Protein AF-A0A529PDS0-F1 (afdb_monomer_lite)

Sequence (118 aa):
LYAPHGSVRPAANFLVADSDYVEVLTEIDIQTPIPDVVKQRRVNRGFFFVGCRFNDQMLRTYARQMMKRSTGPHFAVIDSATLTRNERRFLAEGAITVIDMPIGNAAARLVGVDASQD

Foldseek 3Di:
DDDLQDDCPDPNDHDDDPVSLVVSLVCLQVVVVPDVVLLVVQQEEEEEAAPQQCPDPSSLSSNVSSRPNGPDDAEYEDQPVPDDPVRVVSCVVSNYHYPHDDRVCVVCVVVVHHPPDD

Structure (mmCIF, N/CA/C/O backbone):
data_AF-A0A529PDS0-F1
#
_entry.id   AF-A0A529PDS0-F1
#
loop_
_atom_site.group_PDB
_atom_site.id
_atom_site.type_symbol
_atom_site.label_atom_id
_atom_site.label_alt_id
_atom_site.label_comp_id
_atom_site.label_asym_id
_atom_site.label_entity_id
_atom_site.label_seq_id
_atom_site.pdbx_PDB_ins_code
_atom_site.Cartn_x
_atom_site.Cartn_y
_atom_site.Cartn_z
_atom_site.occupancy
_atom_site.B_iso_or_equiv
_atom_site.auth_seq_id
_atom_site.auth_comp_id
_atom_site.auth_asym_id
_atom_site.auth_atom_id
_atom_site.pdbx_PDB_model_num
ATOM 1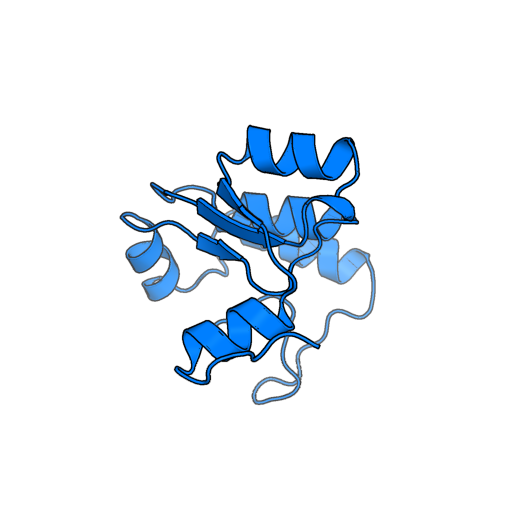 N N . LEU A 1 1 ? -2.267 -7.299 -13.412 1.00 82.31 1 LEU A N 1
ATOM 2 C CA . LEU A 1 1 ? -2.098 -6.969 -11.979 1.00 82.31 1 LEU A CA 1
ATOM 3 C C . LEU A 1 1 ? -0.691 -6.417 -11.795 1.00 82.31 1 LEU A C 1
ATOM 5 O O . LEU A 1 1 ? 0.218 -6.985 -12.382 1.00 82.31 1 LEU A O 1
ATOM 9 N N . TYR A 1 2 ? -0.517 -5.316 -11.063 1.00 88.50 2 TYR A N 1
ATOM 10 C CA . TYR A 1 2 ? 0.814 -4.827 -10.683 1.00 88.50 2 TYR A CA 1
ATOM 11 C C . TYR A 1 2 ? 1.166 -5.410 -9.310 1.00 88.50 2 TYR A C 1
ATOM 13 O O . TYR A 1 2 ? 0.407 -5.202 -8.367 1.00 88.50 2 TYR A O 1
ATOM 21 N N . ALA A 1 3 ? 2.257 -6.174 -9.225 1.00 89.12 3 ALA A N 1
ATOM 22 C CA . ALA A 1 3 ? 2.644 -6.947 -8.041 1.00 89.12 3 ALA A CA 1
ATOM 23 C C . ALA A 1 3 ? 4.118 -6.670 -7.664 1.00 89.12 3 ALA A C 1
ATOM 25 O O . ALA A 1 3 ? 4.994 -7.479 -7.965 1.00 89.12 3 ALA A O 1
ATOM 26 N N . PRO A 1 4 ? 4.414 -5.510 -7.048 1.00 87.38 4 PRO A N 1
ATOM 27 C CA . PRO A 1 4 ? 5.788 -5.093 -6.750 1.00 87.38 4 PRO A CA 1
ATOM 28 C C . PRO A 1 4 ? 6.483 -5.925 -5.666 1.00 87.38 4 PRO A C 1
ATOM 30 O O . PRO A 1 4 ? 7.702 -5.945 -5.621 1.00 87.38 4 PRO A O 1
ATOM 33 N N . HIS A 1 5 ? 5.738 -6.641 -4.818 1.00 87.06 5 HIS A N 1
ATOM 34 C CA . HIS A 1 5 ? 6.311 -7.567 -3.825 1.00 87.06 5 HIS A CA 1
ATOM 35 C C . HIS A 1 5 ? 6.575 -8.969 -4.381 1.00 87.06 5 HIS A C 1
ATOM 37 O O . HIS A 1 5 ? 6.773 -9.920 -3.628 1.00 87.06 5 HIS A O 1
ATOM 43 N N . GLY A 1 6 ? 6.529 -9.113 -5.701 1.00 87.69 6 GLY A N 1
ATOM 44 C CA . GLY A 1 6 ? 6.640 -10.403 -6.342 1.00 87.69 6 GLY A CA 1
ATOM 45 C C . GLY A 1 6 ? 5.304 -11.115 -6.520 1.00 87.69 6 GLY A C 1
ATOM 46 O O . GLY A 1 6 ? 4.233 -10.658 -6.108 1.00 87.69 6 GLY A O 1
ATOM 47 N N . SER A 1 7 ? 5.369 -12.232 -7.229 1.00 89.31 7 SER A N 1
ATOM 48 C CA . SER A 1 7 ? 4.223 -13.033 -7.621 1.00 89.31 7 SER A CA 1
ATOM 49 C C . SER A 1 7 ? 4.654 -14.473 -7.863 1.00 89.31 7 SER A C 1
ATOM 51 O O . SER A 1 7 ? 5.642 -14.731 -8.546 1.00 89.31 7 SER A O 1
ATOM 53 N N . VAL A 1 8 ? 3.860 -15.428 -7.374 1.00 88.88 8 VAL A N 1
ATOM 54 C CA . VAL A 1 8 ? 4.072 -16.856 -7.668 1.00 88.88 8 VAL A CA 1
ATOM 55 C C . VAL A 1 8 ? 3.922 -17.125 -9.172 1.00 88.88 8 VAL A C 1
ATOM 57 O O . VAL A 1 8 ? 4.628 -17.953 -9.738 1.00 88.88 8 VAL A O 1
ATOM 60 N N . ARG A 1 9 ? 2.997 -16.422 -9.840 1.00 84.19 9 ARG A N 1
ATOM 61 C CA . ARG A 1 9 ? 2.754 -16.507 -11.287 1.00 84.19 9 ARG A CA 1
ATOM 62 C C . ARG A 1 9 ? 2.433 -15.113 -11.844 1.00 84.19 9 ARG A C 1
ATOM 64 O O . ARG A 1 9 ? 1.764 -14.344 -11.154 1.00 84.19 9 ARG A O 1
ATOM 71 N N . PRO A 1 10 ? 2.815 -14.805 -13.097 1.00 83.44 10 PRO A N 1
ATOM 72 C CA . PRO A 1 10 ? 3.571 -15.653 -14.024 1.00 83.44 10 PRO A CA 1
ATOM 73 C C . PRO A 1 10 ? 5.095 -15.595 -13.822 1.00 83.44 10 PRO A C 1
ATOM 75 O O . PRO A 1 10 ? 5.786 -16.457 -14.346 1.00 83.44 10 PRO A O 1
ATOM 78 N N . ALA A 1 11 ? 5.611 -14.602 -13.090 1.00 85.31 11 ALA A N 1
ATOM 79 C CA . ALA A 1 11 ? 7.043 -14.298 -13.054 1.00 85.31 11 ALA A CA 1
ATOM 80 C C . ALA A 1 11 ? 7.856 -15.133 -12.051 1.00 85.31 11 ALA A C 1
ATOM 82 O O . ALA A 1 11 ? 9.071 -15.200 -12.198 1.00 85.31 11 ALA A O 1
ATOM 83 N N . ALA A 1 12 ? 7.210 -15.753 -11.053 1.00 87.88 12 ALA A N 1
ATOM 84 C CA . ALA A 1 12 ? 7.881 -16.494 -9.978 1.00 87.88 12 ALA A CA 1
ATOM 85 C C . ALA A 1 12 ? 9.010 -15.679 -9.311 1.00 87.88 12 ALA A C 1
ATOM 87 O O . ALA A 1 12 ? 10.103 -16.183 -9.063 1.00 87.88 12 ALA A O 1
ATOM 88 N N . ASN A 1 13 ? 8.740 -14.398 -9.051 1.00 87.69 13 ASN A N 1
ATOM 89 C CA . ASN A 1 13 ? 9.647 -13.486 -8.364 1.00 87.69 13 ASN A CA 1
ATOM 90 C C . ASN A 1 13 ? 9.238 -13.361 -6.893 1.00 87.69 13 ASN A C 1
ATOM 92 O O . ASN A 1 13 ? 8.060 -13.167 -6.590 1.00 87.69 13 ASN A O 1
ATOM 96 N N . PHE A 1 14 ? 10.208 -13.474 -5.990 1.00 88.94 14 PHE A N 1
ATOM 97 C CA . PHE A 1 14 ? 9.986 -13.535 -4.548 1.00 88.94 14 PHE A CA 1
ATOM 98 C C . PHE A 1 14 ? 10.960 -12.606 -3.831 1.00 88.94 14 PHE A C 1
ATOM 100 O O . PHE A 1 14 ? 12.106 -12.482 -4.252 1.00 88.94 14 PHE A O 1
ATOM 107 N N . LEU A 1 15 ? 10.498 -11.994 -2.743 1.00 89.75 15 LEU A N 1
ATOM 108 C CA . LEU A 1 15 ? 11.348 -11.302 -1.778 1.00 89.75 15 LEU A CA 1
ATOM 109 C C . LEU A 1 15 ? 11.583 -12.279 -0.628 1.00 89.75 15 LEU A C 1
ATOM 111 O O . LEU A 1 15 ? 10.625 -12.669 0.041 1.00 89.75 15 LEU A O 1
ATOM 115 N N . VAL A 1 16 ? 12.819 -12.745 -0.468 1.00 89.62 16 VAL A N 1
ATOM 116 C CA . VAL A 1 16 ? 13.168 -13.828 0.465 1.00 89.62 16 VAL A CA 1
ATOM 117 C C . VAL A 1 16 ? 13.842 -13.269 1.712 1.00 89.62 16 VAL A C 1
ATOM 119 O O . VAL A 1 16 ? 13.618 -13.778 2.810 1.00 89.62 16 VAL A O 1
ATOM 122 N N . ALA A 1 17 ? 14.635 -12.213 1.553 1.00 90.69 17 ALA A N 1
ATOM 123 C CA . ALA A 1 17 ? 15.348 -11.547 2.631 1.00 90.69 17 ALA A CA 1
ATOM 124 C C . ALA A 1 17 ? 14.902 -10.088 2.808 1.00 90.69 17 ALA A C 1
ATOM 126 O O . ALA A 1 17 ? 14.396 -9.445 1.886 1.00 90.69 17 ALA A O 1
ATOM 127 N N . ASP A 1 18 ? 15.167 -9.534 3.994 1.00 88.25 18 ASP A N 1
ATOM 128 C CA . ASP A 1 18 ? 14.922 -8.118 4.293 1.00 88.25 18 ASP A CA 1
ATOM 129 C C . ASP A 1 18 ? 15.676 -7.190 3.327 1.00 88.25 18 ASP A C 1
ATOM 131 O O . ASP A 1 18 ? 15.164 -6.132 2.961 1.00 88.25 18 ASP A O 1
ATOM 135 N N . SER A 1 19 ? 16.867 -7.600 2.870 1.00 90.94 19 SER A N 1
ATOM 136 C CA . SER A 1 19 ? 17.648 -6.878 1.860 1.00 90.94 19 SER A CA 1
ATOM 137 C C . SER A 1 19 ? 16.893 -6.726 0.543 1.00 90.94 19 SER A C 1
ATOM 139 O O . SER A 1 19 ? 16.877 -5.628 -0.006 1.00 90.94 19 SER A O 1
ATOM 141 N N . ASP A 1 20 ? 16.215 -7.783 0.086 1.00 90.50 20 ASP A N 1
ATOM 142 C CA . ASP A 1 20 ? 15.451 -7.774 -1.167 1.00 90.50 20 ASP A CA 1
ATOM 143 C C . ASP A 1 20 ? 14.306 -6.765 -1.065 1.00 90.50 20 ASP A C 1
ATOM 145 O O . ASP A 1 20 ? 14.019 -5.998 -1.983 1.00 90.50 20 ASP A O 1
ATOM 149 N N . TYR A 1 21 ? 13.649 -6.733 0.096 1.00 90.00 21 TYR A N 1
ATOM 150 C CA . TYR A 1 21 ? 12.553 -5.810 0.335 1.00 90.00 21 TYR A CA 1
ATOM 151 C C . TYR A 1 21 ? 13.048 -4.360 0.418 1.00 90.00 21 TYR A C 1
ATOM 153 O O . TYR A 1 21 ? 12.409 -3.460 -0.129 1.00 90.00 21 TYR A O 1
ATOM 161 N N . VAL A 1 22 ? 14.191 -4.109 1.067 1.00 91.25 22 VAL A N 1
ATOM 162 C CA . VAL A 1 22 ? 14.818 -2.777 1.099 1.00 91.25 22 VAL A CA 1
ATOM 163 C C . VAL A 1 22 ? 15.175 -2.310 -0.311 1.00 91.25 22 VAL A C 1
ATOM 165 O O . VAL A 1 22 ? 14.820 -1.187 -0.669 1.00 91.25 22 VAL A O 1
ATOM 168 N N . GLU A 1 23 ? 15.812 -3.159 -1.119 1.00 91.25 23 GLU A N 1
ATOM 169 C CA . GLU A 1 23 ? 16.162 -2.860 -2.511 1.00 91.25 23 GLU A CA 1
ATOM 170 C C . GLU A 1 23 ? 14.919 -2.454 -3.311 1.00 91.25 23 GLU A C 1
ATOM 172 O O . GLU A 1 23 ? 14.851 -1.336 -3.830 1.00 91.25 23 GLU A O 1
ATOM 177 N N . VAL A 1 24 ? 13.865 -3.274 -3.280 1.00 91.31 24 VAL A N 1
ATOM 178 C CA . VAL A 1 24 ? 12.599 -2.968 -3.959 1.00 91.31 24 VAL A CA 1
ATOM 179 C C . VAL A 1 24 ? 11.994 -1.644 -3.490 1.00 91.31 24 VAL A C 1
ATOM 181 O O . VAL A 1 24 ? 11.516 -0.857 -4.310 1.00 91.31 24 VAL A O 1
ATOM 184 N N . LEU A 1 25 ? 12.021 -1.337 -2.190 1.00 92.00 25 LEU A N 1
ATOM 185 C CA . LEU A 1 25 ? 11.527 -0.047 -1.703 1.00 92.00 25 LEU A CA 1
ATOM 186 C C . LEU A 1 25 ? 12.335 1.137 -2.240 1.00 92.00 25 LEU A C 1
ATOM 188 O O . LEU A 1 25 ? 11.739 2.176 -2.537 1.00 92.00 25 LEU A O 1
ATOM 192 N N . THR A 1 26 ? 13.658 0.997 -2.366 1.00 91.62 26 THR A N 1
ATOM 193 C CA . THR A 1 26 ? 14.514 2.050 -2.933 1.00 91.62 26 THR A CA 1
ATOM 194 C C . THR A 1 26 ? 14.263 2.253 -4.426 1.00 91.62 26 THR A C 1
ATOM 196 O O . THR A 1 26 ? 14.201 3.393 -4.886 1.00 91.62 26 THR A O 1
ATOM 199 N N . GLU A 1 27 ? 14.005 1.184 -5.181 1.00 92.69 27 GLU A N 1
ATOM 200 C CA . GLU A 1 27 ? 13.630 1.296 -6.592 1.00 92.69 27 GLU A CA 1
ATOM 201 C C . GLU A 1 27 ? 12.253 1.952 -6.769 1.00 92.69 27 GLU A C 1
ATOM 203 O O . GLU A 1 27 ? 12.069 2.836 -7.610 1.00 92.69 27 GLU A O 1
ATOM 208 N N . ILE A 1 28 ? 11.263 1.557 -5.960 1.00 92.00 28 ILE A N 1
ATOM 209 C CA . ILE A 1 28 ? 9.918 2.151 -6.000 1.00 92.00 28 ILE A CA 1
ATOM 210 C C . ILE A 1 28 ? 9.969 3.636 -5.620 1.00 92.00 28 ILE A C 1
ATOM 212 O O . ILE A 1 28 ? 9.233 4.434 -6.208 1.00 92.00 28 ILE A O 1
ATOM 216 N N . ASP A 1 29 ? 10.840 4.031 -4.685 1.00 92.31 29 ASP A N 1
ATOM 217 C CA . ASP A 1 29 ? 11.020 5.429 -4.271 1.00 92.31 29 ASP A CA 1
ATOM 218 C C . ASP A 1 29 ? 11.328 6.344 -5.469 1.00 92.31 29 ASP A C 1
ATOM 220 O O . ASP A 1 29 ? 10.654 7.368 -5.652 1.00 92.31 29 ASP A O 1
ATOM 224 N N . ILE A 1 30 ? 12.238 5.914 -6.353 1.00 92.31 30 ILE A N 1
ATOM 225 C CA . ILE A 1 30 ? 12.601 6.641 -7.582 1.00 92.31 30 ILE A CA 1
ATOM 226 C C . ILE A 1 30 ? 11.581 6.482 -8.722 1.00 92.31 30 ILE A C 1
ATOM 228 O O . ILE A 1 30 ? 11.712 7.117 -9.766 1.00 92.31 30 ILE A O 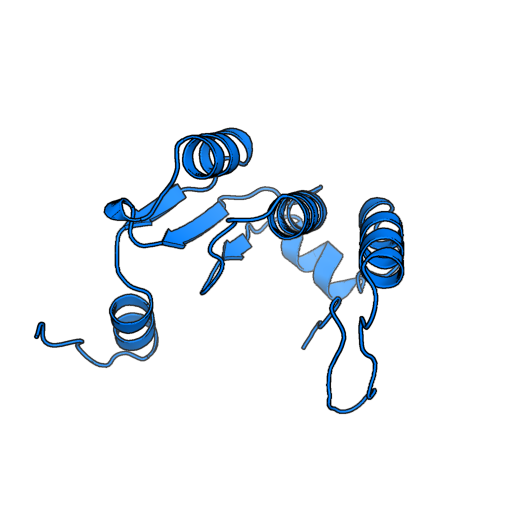1
ATOM 232 N N . GLN A 1 31 ? 10.511 5.709 -8.512 1.00 88.38 31 GLN A N 1
ATOM 233 C CA . GLN A 1 31 ? 9.368 5.513 -9.416 1.00 88.38 31 GLN A CA 1
ATOM 234 C C . GLN A 1 31 ? 9.661 4.722 -10.703 1.00 88.38 31 GLN A C 1
ATOM 236 O O . GLN A 1 31 ? 8.723 4.444 -11.454 1.00 88.38 31 GLN A O 1
ATOM 241 N N . THR A 1 32 ? 10.912 4.345 -10.969 1.00 88.75 32 THR A N 1
ATOM 242 C CA . THR A 1 32 ? 11.332 3.616 -12.177 1.00 88.75 32 THR A CA 1
ATOM 243 C C . THR A 1 32 ? 10.573 2.304 -12.410 1.00 88.75 32 THR A C 1
ATOM 245 O O . THR A 1 32 ? 10.029 2.155 -13.505 1.00 88.75 32 THR A O 1
ATOM 248 N N . PRO A 1 33 ? 10.436 1.388 -11.426 1.00 90.50 33 PRO A N 1
ATOM 249 C CA . PRO A 1 33 ? 9.801 0.089 -11.662 1.00 90.50 33 PRO A CA 1
ATOM 250 C C . PRO A 1 33 ? 8.272 0.173 -11.780 1.00 90.50 33 PRO A C 1
ATOM 252 O O . PRO A 1 33 ? 7.625 -0.797 -12.174 1.00 90.50 33 PRO A O 1
ATOM 255 N N . ILE A 1 34 ? 7.662 1.318 -11.447 1.00 92.31 34 ILE A N 1
ATOM 256 C CA . ILE A 1 34 ? 6.209 1.481 -11.512 1.00 92.31 34 ILE A CA 1
ATOM 257 C C . ILE A 1 34 ? 5.788 1.628 -12.986 1.00 92.31 34 ILE A C 1
ATOM 259 O O . ILE A 1 34 ? 6.225 2.576 -13.643 1.00 92.31 34 ILE A O 1
ATOM 263 N N . PRO A 1 35 ? 4.889 0.776 -13.514 1.00 93.50 35 PRO A N 1
ATOM 264 C CA . PRO A 1 35 ? 4.422 0.887 -14.892 1.00 93.50 35 PRO A CA 1
ATOM 265 C C . PRO A 1 35 ? 3.747 2.234 -15.170 1.00 93.50 35 PRO A C 1
ATOM 267 O O . PRO A 1 35 ? 2.996 2.745 -14.333 1.00 93.50 35 PRO A O 1
ATOM 270 N N . ASP A 1 36 ? 3.928 2.783 -16.370 1.00 94.88 36 ASP A N 1
ATOM 271 C CA . ASP A 1 36 ? 3.409 4.118 -16.705 1.00 94.88 36 ASP A CA 1
ATOM 272 C C . ASP A 1 36 ? 1.887 4.214 -16.596 1.00 94.88 36 ASP A C 1
ATOM 274 O O . ASP A 1 36 ? 1.364 5.215 -16.108 1.00 94.88 36 ASP A O 1
ATOM 278 N N . VAL A 1 37 ? 1.165 3.138 -16.920 1.00 93.88 37 VAL A N 1
ATOM 279 C CA . VAL A 1 37 ? -0.289 3.066 -16.711 1.00 93.88 37 VAL A CA 1
ATOM 280 C C . VAL A 1 37 ? -0.677 3.239 -15.237 1.00 93.88 37 VAL A C 1
ATOM 282 O O . VAL A 1 37 ? -1.700 3.852 -14.932 1.00 93.88 37 VAL A O 1
ATOM 285 N N . VAL A 1 38 ? 0.132 2.735 -14.299 1.00 92.81 38 VAL A N 1
ATOM 286 C CA . VAL A 1 38 ? -0.097 2.908 -12.857 1.00 92.81 38 VAL A CA 1
ATOM 287 C C . VAL A 1 38 ? 0.214 4.347 -12.459 1.00 92.81 38 VAL A C 1
ATOM 289 O O . VAL A 1 38 ? -0.604 4.969 -11.779 1.00 92.81 38 VAL A O 1
ATOM 292 N N . LYS A 1 39 ? 1.339 4.903 -12.938 1.00 93.38 39 LYS A N 1
ATOM 293 C CA . LYS A 1 39 ? 1.715 6.307 -12.700 1.00 93.38 39 LYS A CA 1
ATOM 294 C C . LYS A 1 39 ? 0.620 7.264 -13.167 1.00 93.38 39 LYS A C 1
ATOM 296 O O . LYS A 1 39 ? 0.216 8.120 -12.392 1.00 93.38 39 LYS A O 1
ATOM 301 N N . GLN A 1 40 ? 0.110 7.087 -14.385 1.00 93.88 40 GLN A N 1
ATOM 302 C CA . GLN A 1 40 ? -0.949 7.915 -14.969 1.00 93.88 40 GLN A CA 1
ATOM 303 C C . GLN A 1 40 ? -2.257 7.809 -14.179 1.00 93.88 40 GLN A C 1
ATOM 305 O O . GLN A 1 40 ? -2.875 8.822 -13.859 1.00 93.88 40 GLN A O 1
ATOM 310 N N . ARG A 1 41 ? -2.674 6.589 -13.811 1.00 92.19 41 ARG A N 1
ATOM 311 C CA . ARG A 1 41 ? -3.928 6.369 -13.071 1.00 92.19 41 ARG A CA 1
ATOM 312 C C . ARG A 1 41 ? -3.935 7.040 -11.705 1.00 92.19 41 ARG A C 1
ATOM 314 O O . ARG A 1 41 ? -4.981 7.542 -11.305 1.00 92.19 41 ARG A O 1
ATOM 321 N N . ARG A 1 42 ? -2.808 7.036 -10.991 1.00 92.69 42 ARG A N 1
ATOM 322 C CA . ARG A 1 42 ? -2.736 7.622 -9.646 1.00 92.69 42 ARG A CA 1
ATOM 323 C C . ARG A 1 42 ? -2.619 9.149 -9.643 1.00 92.69 42 ARG A C 1
ATOM 325 O O . ARG A 1 42 ? -2.822 9.732 -8.590 1.00 92.69 42 ARG A O 1
ATOM 332 N N . VAL A 1 43 ? -2.334 9.809 -10.776 1.00 93.12 43 VAL A N 1
ATOM 333 C CA . VAL A 1 43 ? -2.213 11.284 -10.810 1.00 93.12 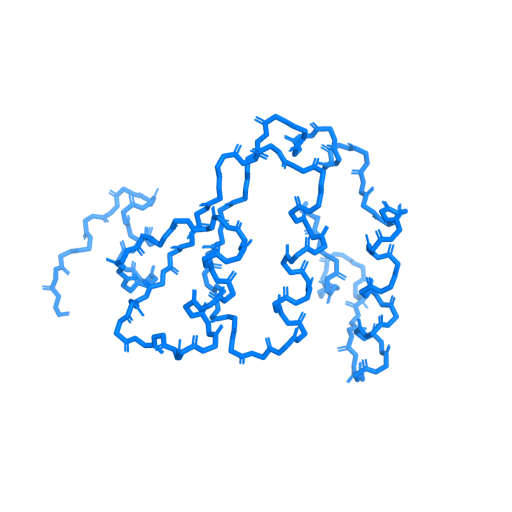43 VAL A CA 1
ATOM 334 C C . VAL A 1 43 ? -3.473 11.943 -10.254 1.00 93.12 43 VAL A C 1
ATOM 336 O O . VAL A 1 43 ? -3.367 12.816 -9.408 1.00 93.12 43 VAL A O 1
ATOM 339 N N . ASN A 1 44 ? -4.658 11.469 -10.642 1.00 92.56 44 ASN A N 1
ATOM 340 C CA . ASN A 1 44 ? -5.944 12.067 -10.254 1.00 92.56 44 ASN A CA 1
ATOM 341 C C . ASN A 1 44 ? -6.781 11.150 -9.350 1.00 92.56 44 ASN A C 1
ATOM 343 O O . ASN A 1 44 ? -8.002 11.270 -9.301 1.00 92.56 44 ASN A O 1
ATOM 347 N N . ARG A 1 45 ? -6.151 10.163 -8.707 1.00 94.00 45 ARG A N 1
ATOM 348 C CA . ARG A 1 45 ? -6.835 9.178 -7.863 1.00 94.00 45 ARG A CA 1
ATOM 349 C C . ARG A 1 45 ? -6.038 8.948 -6.596 1.00 94.00 45 ARG A C 1
ATOM 351 O O . ARG A 1 45 ? -4.815 9.036 -6.608 1.00 94.00 45 ARG A O 1
ATOM 358 N N . GLY A 1 46 ? -6.725 8.590 -5.526 1.00 94.12 46 GLY A N 1
ATOM 359 C CA . GLY A 1 46 ? -6.071 8.066 -4.342 1.00 94.12 46 GLY A CA 1
ATOM 360 C C . GLY A 1 46 ? -5.982 6.548 -4.327 1.00 94.12 46 GLY A C 1
ATOM 361 O O . GLY A 1 46 ? -6.301 5.854 -5.295 1.00 94.12 46 GLY A O 1
ATOM 362 N N . PHE A 1 47 ? -5.533 6.048 -3.184 1.00 95.94 47 PHE A N 1
ATOM 363 C CA . PHE A 1 47 ? -5.377 4.625 -2.914 1.00 95.94 47 PHE A CA 1
ATOM 364 C C . PHE A 1 47 ? -6.437 4.172 -1.928 1.00 95.94 47 PHE A C 1
ATOM 366 O O . PHE A 1 47 ? -6.723 4.867 -0.955 1.00 95.94 47 PHE A O 1
ATOM 373 N N . PHE A 1 48 ? -6.965 2.980 -2.173 1.00 95.44 48 PHE A N 1
ATOM 374 C CA . PHE A 1 48 ? -7.802 2.269 -1.228 1.00 95.44 48 PHE A CA 1
ATOM 375 C C . PHE A 1 48 ? -7.048 1.036 -0.735 1.00 95.44 48 PHE A C 1
ATOM 377 O O . PHE A 1 48 ? -6.781 0.114 -1.505 1.00 95.44 48 PHE A O 1
ATOM 384 N N . PHE A 1 49 ? -6.653 1.054 0.533 1.00 95.62 49 PHE A N 1
ATOM 385 C CA . PHE A 1 49 ? -5.912 -0.020 1.175 1.00 95.62 49 PHE A CA 1
ATOM 386 C C . PHE A 1 49 ? -6.873 -1.030 1.797 1.00 95.62 49 PHE A C 1
ATOM 388 O O . PHE A 1 49 ? -7.725 -0.690 2.619 1.00 95.62 49 PHE A O 1
ATOM 395 N N . VAL A 1 50 ? -6.713 -2.290 1.405 1.00 94.12 50 VAL A N 1
ATOM 396 C CA . VAL A 1 50 ? -7.591 -3.396 1.788 1.00 94.12 50 VAL A CA 1
ATOM 397 C C . VAL A 1 50 ? -6.714 -4.529 2.308 1.00 94.12 50 VAL A C 1
ATOM 399 O O . VAL A 1 50 ? -5.765 -4.929 1.638 1.00 94.12 50 VAL A O 1
ATOM 402 N N . GLY A 1 51 ? -6.990 -5.013 3.522 1.00 91.31 51 GLY A N 1
ATOM 403 C CA . GLY A 1 51 ? -6.168 -6.040 4.178 1.00 91.31 51 GLY A CA 1
ATOM 404 C C . GLY A 1 51 ? -4.793 -5.547 4.658 1.00 91.31 51 GLY A C 1
ATOM 405 O O . GLY A 1 51 ? -3.959 -6.349 5.071 1.00 91.31 51 GLY A O 1
ATOM 406 N N . CYS A 1 52 ? -4.53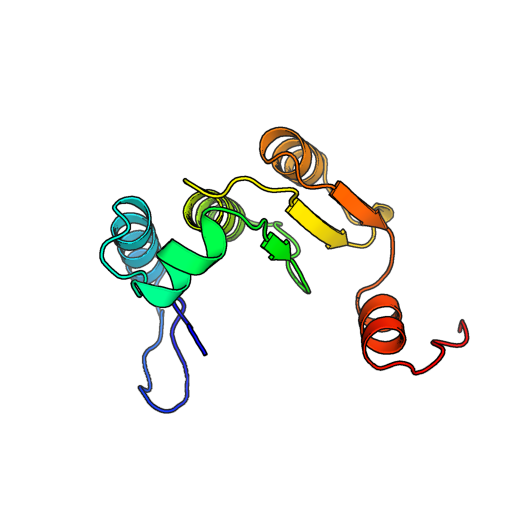8 -4.236 4.625 1.00 91.56 52 CYS A N 1
ATOM 407 C CA . CYS A 1 52 ? -3.283 -3.643 5.081 1.00 91.56 52 CYS A CA 1
ATOM 408 C C . CYS A 1 52 ? -3.375 -3.263 6.566 1.00 91.56 52 CYS A C 1
ATOM 410 O O . CYS A 1 52 ? -4.130 -2.363 6.921 1.00 91.56 52 CYS A O 1
ATOM 412 N N . ARG A 1 53 ? -2.584 -3.914 7.430 1.00 85.94 53 ARG A N 1
ATOM 413 C CA . ARG A 1 53 ? -2.556 -3.613 8.879 1.00 85.94 53 ARG A CA 1
ATOM 414 C C . ARG A 1 53 ? -1.606 -2.474 9.252 1.00 85.94 53 ARG A C 1
ATOM 416 O O . ARG A 1 53 ? -1.792 -1.850 10.285 1.00 85.94 53 ARG A O 1
ATOM 423 N N . PHE A 1 54 ? -0.586 -2.218 8.426 1.00 93.75 54 PHE A N 1
ATOM 424 C CA . PHE A 1 54 ? 0.455 -1.208 8.677 1.00 93.75 54 PHE A CA 1
ATOM 425 C C . PHE A 1 54 ? 1.188 -1.370 10.020 1.00 93.75 54 PHE A C 1
ATOM 427 O O . PHE A 1 54 ? 1.663 -0.385 10.588 1.00 93.75 54 PHE A O 1
ATOM 434 N N . ASN A 1 55 ? 1.288 -2.603 10.517 1.00 90.44 55 ASN A N 1
ATOM 435 C CA . ASN A 1 55 ? 1.881 -2.951 11.807 1.00 90.44 55 ASN A CA 1
ATOM 436 C C . ASN A 1 55 ? 3.409 -2.781 11.815 1.00 90.44 55 ASN A C 1
ATOM 438 O O . ASN A 1 55 ? 3.967 -2.292 12.800 1.00 90.44 55 ASN A O 1
ATOM 442 N N . ASP A 1 56 ? 4.090 -3.074 10.707 1.00 91.50 56 ASP A N 1
ATOM 443 C CA . ASP A 1 56 ? 5.535 -2.872 10.575 1.00 91.50 56 ASP A CA 1
ATOM 444 C C . ASP A 1 56 ? 5.913 -1.612 9.768 1.00 91.50 56 ASP A C 1
ATOM 446 O O . ASP A 1 56 ? 5.108 -0.973 9.082 1.00 91.50 56 ASP A O 1
ATOM 450 N N . GLN A 1 57 ? 7.177 -1.205 9.901 1.00 90.25 57 GLN A N 1
ATOM 451 C CA . GLN A 1 57 ? 7.712 -0.016 9.238 1.00 90.25 57 GLN A CA 1
ATOM 452 C C . GLN A 1 57 ? 7.864 -0.193 7.722 1.00 90.25 57 GLN A C 1
ATOM 454 O O . GLN A 1 57 ? 7.743 0.793 6.990 1.00 90.25 57 GLN A O 1
ATOM 459 N N . MET A 1 58 ? 8.088 -1.414 7.246 1.00 90.19 58 MET A N 1
ATOM 460 C CA . MET A 1 58 ? 8.328 -1.717 5.839 1.00 90.19 58 MET A CA 1
ATOM 461 C C . MET A 1 58 ? 7.040 -1.563 5.023 1.00 90.19 58 MET A C 1
ATOM 463 O O . MET A 1 58 ? 7.044 -0.873 4.003 1.00 90.19 58 MET A O 1
ATOM 467 N N . LEU A 1 59 ? 5.905 -2.069 5.517 1.00 90.44 59 LEU A N 1
ATOM 468 C CA . LEU A 1 59 ? 4.579 -1.867 4.921 1.00 90.44 59 LEU A CA 1
ATOM 469 C C . LEU A 1 59 ? 4.162 -0.394 4.917 1.00 90.44 59 LEU A C 1
ATOM 471 O O . LEU A 1 59 ? 3.625 0.103 3.924 1.00 90.44 59 LEU A O 1
ATOM 475 N N . ARG A 1 60 ? 4.440 0.337 6.005 1.00 94.88 60 ARG A N 1
ATOM 476 C CA . ARG A 1 60 ? 4.187 1.787 6.060 1.00 94.88 60 ARG A CA 1
ATOM 477 C C . ARG A 1 60 ? 5.034 2.541 5.040 1.00 94.88 60 ARG A C 1
ATOM 479 O O . ARG A 1 60 ? 4.549 3.473 4.405 1.00 94.88 60 ARG A O 1
ATOM 486 N N . THR A 1 61 ? 6.294 2.148 4.871 1.00 94.12 61 THR A N 1
ATOM 487 C CA . THR A 1 61 ? 7.198 2.768 3.895 1.00 94.12 61 THR A CA 1
ATOM 488 C C . THR A 1 61 ? 6.729 2.481 2.476 1.00 94.12 61 THR A C 1
ATOM 490 O O . THR A 1 61 ? 6.551 3.421 1.709 1.00 94.12 61 THR A O 1
ATOM 493 N N . TYR A 1 62 ? 6.406 1.226 2.163 1.00 93.00 62 TYR A N 1
ATOM 494 C CA . TYR A 1 62 ? 5.810 0.835 0.887 1.00 93.00 62 TYR A CA 1
ATOM 495 C C . TYR A 1 62 ? 4.579 1.681 0.533 1.00 93.00 62 TYR A C 1
ATOM 497 O O . TYR A 1 62 ? 4.514 2.283 -0.540 1.00 93.00 62 TYR A O 1
ATOM 505 N N . ALA A 1 63 ? 3.625 1.794 1.461 1.00 94.69 63 ALA A N 1
ATOM 506 C CA . ALA A 1 63 ? 2.413 2.576 1.246 1.00 94.69 63 ALA A CA 1
ATOM 507 C C . ALA A 1 63 ? 2.720 4.054 0.969 1.00 94.69 63 ALA A C 1
ATOM 509 O O . ALA A 1 63 ? 2.152 4.625 0.037 1.00 94.69 63 ALA A O 1
ATOM 510 N N . ARG A 1 64 ? 3.665 4.662 1.708 1.00 94.69 64 ARG A N 1
ATOM 511 C CA . ARG A 1 64 ? 4.131 6.032 1.424 1.00 94.69 64 ARG A CA 1
ATOM 512 C C . ARG A 1 64 ? 4.657 6.147 -0.002 1.00 94.69 64 ARG A C 1
ATOM 514 O O . ARG A 1 64 ? 4.254 7.068 -0.706 1.00 94.69 64 ARG A O 1
ATOM 521 N N . GLN A 1 65 ? 5.499 5.213 -0.446 1.00 93.38 65 GLN A N 1
ATOM 522 C CA . GLN A 1 65 ? 6.068 5.266 -1.795 1.00 93.38 65 GLN A CA 1
ATOM 523 C C . GLN A 1 65 ? 5.022 5.120 -2.895 1.00 93.38 65 GLN A C 1
ATOM 525 O O . GLN A 1 65 ? 5.088 5.820 -3.907 1.00 93.38 65 GLN A O 1
ATOM 530 N N . MET A 1 66 ? 4.017 4.274 -2.677 1.00 92.56 66 MET A N 1
ATOM 531 C CA . MET A 1 66 ? 2.917 4.127 -3.623 1.00 92.56 66 MET A CA 1
ATOM 532 C C . MET A 1 66 ? 2.061 5.393 -3.724 1.00 92.56 66 MET A C 1
ATOM 534 O O . MET A 1 66 ? 1.732 5.813 -4.838 1.00 92.56 66 MET A O 1
ATOM 538 N N . MET A 1 67 ? 1.756 6.023 -2.584 1.00 94.06 67 MET A N 1
ATOM 539 C CA . MET A 1 67 ? 0.968 7.260 -2.511 1.00 94.06 67 MET A CA 1
ATOM 540 C C . MET A 1 67 ? 1.709 8.494 -3.033 1.00 94.06 67 MET A C 1
ATOM 542 O O . MET A 1 67 ? 1.062 9.476 -3.403 1.00 94.06 67 MET A O 1
ATOM 546 N N . LYS A 1 68 ? 3.048 8.488 -3.096 1.00 92.38 68 LYS A N 1
ATOM 547 C CA . LYS A 1 68 ? 3.795 9.623 -3.654 1.00 92.38 68 LYS A CA 1
ATOM 548 C C . LYS A 1 68 ? 3.277 9.975 -5.048 1.00 92.38 68 LYS A C 1
ATOM 550 O O . LYS A 1 68 ? 3.118 9.113 -5.912 1.00 92.38 68 LYS A O 1
ATOM 555 N N . ARG A 1 69 ? 3.081 11.279 -5.274 1.00 91.69 69 ARG A N 1
ATOM 556 C CA . ARG A 1 69 ? 2.592 11.845 -6.545 1.00 91.69 69 ARG A CA 1
ATOM 557 C C . ARG A 1 69 ? 1.189 11.356 -6.931 1.00 91.69 69 ARG A C 1
ATOM 559 O O . ARG A 1 69 ? 0.875 11.270 -8.117 1.00 91.69 69 ARG A O 1
ATOM 566 N N . SER A 1 70 ? 0.368 11.026 -5.940 1.00 93.56 70 SER A N 1
ATOM 567 C CA . SER A 1 70 ? -1.065 10.820 -6.120 1.00 93.56 70 SER A CA 1
ATOM 568 C C . SER A 1 70 ? -1.850 11.905 -5.390 1.00 93.56 70 SER A C 1
ATOM 570 O O . SER A 1 70 ? -1.395 12.411 -4.367 1.00 93.56 70 SER A O 1
ATOM 572 N N . THR A 1 71 ? -2.993 12.297 -5.949 1.00 91.44 71 THR A N 1
ATOM 573 C CA . THR A 1 71 ? -3.789 13.434 -5.446 1.00 91.44 71 THR A CA 1
ATOM 574 C C . THR A 1 71 ? -4.660 13.070 -4.234 1.00 91.44 71 THR A C 1
ATOM 576 O O . THR A 1 71 ? -5.116 13.954 -3.516 1.00 91.44 71 THR A O 1
ATOM 579 N N . GLY A 1 72 ? -4.889 11.779 -3.971 1.00 90.81 72 GLY A N 1
ATOM 580 C CA . GLY A 1 72 ? -5.878 11.341 -2.981 1.00 90.81 72 GLY A CA 1
ATOM 581 C C . GLY A 1 72 ? -7.318 11.455 -3.511 1.00 90.81 72 GLY A C 1
ATOM 582 O O . GLY A 1 72 ? -7.513 11.641 -4.718 1.00 90.81 72 GLY A O 1
ATOM 583 N N . PRO A 1 73 ? -8.340 11.302 -2.651 1.00 95.50 73 PRO A N 1
ATOM 584 C CA . PRO A 1 73 ? -8.267 10.942 -1.227 1.00 95.50 73 PRO A CA 1
ATOM 585 C C . PRO A 1 73 ? -7.834 9.486 -0.992 1.00 95.50 73 PRO A C 1
ATOM 587 O O . PRO A 1 73 ? -8.095 8.615 -1.822 1.00 95.50 73 PRO A O 1
ATOM 590 N N . HIS A 1 74 ? -7.192 9.211 0.144 1.00 97.19 74 HIS A N 1
ATOM 591 C CA . HIS A 1 74 ? -6.767 7.861 0.522 1.00 97.19 74 HIS A CA 1
ATOM 592 C C . HIS A 1 74 ? -7.713 7.251 1.547 1.00 97.19 74 HIS A C 1
ATOM 594 O O . HIS A 1 74 ? -8.146 7.927 2.475 1.00 97.19 74 HIS A O 1
ATOM 600 N N . PHE A 1 75 ? -7.983 5.956 1.411 1.00 97.00 75 PHE A N 1
ATOM 601 C CA . PHE A 1 75 ? -8.843 5.215 2.327 1.00 97.00 75 PHE A CA 1
ATOM 602 C C . PHE A 1 75 ? -8.178 3.918 2.770 1.00 97.00 75 PHE A C 1
ATOM 604 O O . PHE A 1 75 ? -7.429 3.314 2.003 1.00 97.00 75 PHE A O 1
ATOM 611 N N . ALA A 1 76 ? -8.490 3.454 3.975 1.00 97.06 76 ALA A N 1
ATOM 612 C CA . ALA A 1 76 ? -8.116 2.121 4.436 1.00 97.06 76 ALA A CA 1
ATOM 613 C C . ALA A 1 76 ? -9.269 1.469 5.202 1.00 97.06 76 ALA A C 1
ATOM 615 O O . ALA A 1 76 ? -9.841 2.100 6.086 1.00 97.06 76 ALA A O 1
ATOM 616 N N . VAL A 1 77 ? -9.591 0.210 4.891 1.00 96.62 77 VAL A N 1
ATOM 617 C CA . VAL A 1 77 ? -10.491 -0.600 5.732 1.00 96.62 77 VAL A CA 1
ATOM 618 C C . VAL A 1 77 ? -9.677 -1.214 6.853 1.00 96.62 77 VAL A C 1
ATOM 620 O O . VAL A 1 77 ? -8.854 -2.099 6.602 1.00 96.62 77 VAL A O 1
ATOM 623 N N . ILE A 1 78 ? -9.907 -0.747 8.075 1.00 95.56 78 ILE A N 1
ATOM 624 C CA . ILE A 1 78 ? -9.241 -1.259 9.268 1.00 95.56 78 ILE A CA 1
ATOM 625 C C . ILE A 1 78 ? -10.230 -1.194 10.429 1.00 95.56 78 ILE A C 1
ATOM 627 O O . ILE A 1 78 ? -10.935 -0.203 10.582 1.00 95.56 78 ILE A O 1
ATOM 631 N N . ASP A 1 79 ? -10.240 -2.230 11.263 1.00 95.06 79 ASP A N 1
ATOM 632 C CA . ASP A 1 79 ? -10.881 -2.176 12.574 1.00 95.06 79 ASP A CA 1
ATOM 633 C C . ASP A 1 79 ? -10.080 -1.230 13.483 1.00 95.06 79 ASP A C 1
ATOM 635 O O . ASP A 1 79 ? -8.957 -1.538 13.904 1.00 95.06 79 ASP A O 1
ATOM 639 N N . SER A 1 80 ? -10.646 -0.062 13.775 1.00 92.75 80 SER A N 1
ATOM 640 C CA . SER A 1 80 ? -9.976 1.017 14.503 1.00 92.75 80 SER A CA 1
ATOM 641 C C . SER A 1 80 ? -9.647 0.653 15.948 1.00 92.75 80 SER A C 1
ATOM 643 O O . SER A 1 80 ? -8.736 1.258 16.533 1.00 92.75 80 SER A O 1
ATOM 645 N N . ALA A 1 81 ? -10.330 -0.348 16.517 1.00 93.25 81 ALA A N 1
ATOM 646 C CA . ALA A 1 81 ? -10.013 -0.888 17.834 1.00 93.25 81 ALA A CA 1
ATOM 647 C C . ALA A 1 81 ? -8.649 -1.595 17.842 1.00 93.25 81 ALA A C 1
ATOM 649 O O . ALA A 1 81 ? -7.949 -1.580 18.853 1.00 93.25 81 ALA A O 1
ATOM 650 N N . THR A 1 82 ? -8.228 -2.148 16.699 1.00 92.88 82 THR A N 1
ATOM 651 C CA . THR A 1 82 ? -6.946 -2.860 16.564 1.00 92.88 82 THR A CA 1
ATOM 652 C C . THR A 1 82 ? -5.750 -1.935 16.345 1.00 92.88 82 THR A C 1
ATOM 654 O O . THR A 1 82 ? -4.610 -2.375 16.482 1.00 92.88 82 THR A O 1
ATOM 657 N N . LEU A 1 83 ? -5.991 -0.656 16.031 1.00 94.06 83 LEU A N 1
ATOM 658 C CA . LEU A 1 83 ? -4.925 0.278 15.687 1.00 94.06 83 LEU A CA 1
ATOM 659 C C . LEU A 1 83 ? -4.038 0.614 16.893 1.00 94.06 83 LEU A C 1
ATOM 661 O O . LEU A 1 83 ? -4.508 1.006 17.968 1.00 94.06 83 LEU A O 1
ATOM 665 N N . THR A 1 84 ? -2.726 0.585 16.689 1.00 95.62 84 THR A N 1
ATOM 666 C CA . THR A 1 84 ? -1.741 1.123 17.633 1.00 95.62 84 THR A CA 1
ATOM 667 C C . THR A 1 84 ? -1.609 2.645 17.496 1.00 95.62 84 THR A C 1
ATOM 669 O O . THR A 1 84 ? -2.071 3.264 16.533 1.00 95.62 84 THR A O 1
ATOM 672 N N . ARG A 1 85 ? -0.947 3.304 18.458 1.00 95.56 85 ARG A N 1
ATOM 673 C CA . ARG A 1 85 ? -0.635 4.747 18.365 1.00 95.56 85 ARG A CA 1
ATOM 674 C C . ARG A 1 85 ? 0.174 5.077 17.104 1.00 95.56 85 ARG A C 1
ATOM 676 O O . ARG A 1 85 ? -0.064 6.107 16.476 1.00 95.56 85 ARG A O 1
ATOM 683 N N . ASN A 1 86 ? 1.110 4.203 16.739 1.00 95.12 86 ASN A N 1
ATOM 684 C CA . ASN A 1 86 ? 1.986 4.400 15.587 1.00 95.12 86 ASN A CA 1
ATOM 685 C C . ASN A 1 86 ? 1.227 4.258 14.266 1.00 95.12 86 ASN A C 1
ATOM 687 O O . ASN A 1 86 ? 1.444 5.055 13.356 1.00 95.12 86 ASN A O 1
ATOM 691 N N . GLU A 1 87 ? 0.308 3.297 14.169 1.00 96.19 87 GLU A N 1
ATOM 692 C CA . GLU A 1 87 ? -0.545 3.141 12.986 1.00 96.19 87 GLU A CA 1
ATOM 693 C C . GLU A 1 87 ? -1.501 4.323 12.821 1.00 96.19 87 GLU A C 1
ATOM 695 O O . GLU A 1 87 ? -1.575 4.884 11.731 1.00 96.19 87 GLU A O 1
ATOM 700 N N . ARG A 1 88 ? -2.156 4.782 13.900 1.00 96.12 88 ARG A N 1
ATOM 701 C CA . ARG A 1 88 ? -2.997 5.995 13.851 1.00 96.12 88 ARG A CA 1
ATOM 702 C C . ARG A 1 88 ? -2.208 7.208 13.365 1.00 96.12 88 ARG A C 1
ATOM 704 O O . ARG A 1 88 ? -2.686 7.953 12.514 1.00 96.12 88 ARG A O 1
ATOM 711 N N . ARG A 1 89 ? -0.984 7.386 13.873 1.00 96.44 89 ARG A N 1
ATOM 712 C CA . ARG A 1 89 ? -0.088 8.461 13.434 1.00 96.44 89 ARG A CA 1
ATOM 713 C C . ARG A 1 89 ? 0.247 8.343 11.947 1.00 96.44 89 ARG A C 1
ATOM 715 O O . ARG A 1 89 ? 0.156 9.334 11.238 1.00 96.44 89 ARG A O 1
ATOM 722 N N . PHE A 1 90 ? 0.594 7.148 11.475 1.00 96.88 90 PHE A N 1
ATOM 723 C CA . PHE A 1 90 ? 0.873 6.904 10.060 1.00 96.88 90 PHE A CA 1
ATOM 724 C C . PHE A 1 90 ? -0.327 7.232 9.158 1.00 96.88 90 PHE A C 1
ATOM 726 O O . PHE A 1 90 ? -0.155 7.909 8.146 1.00 96.88 90 PHE A O 1
ATOM 733 N N . LEU A 1 91 ? -1.530 6.790 9.533 1.00 96.81 91 LEU A N 1
ATOM 734 C CA . LEU A 1 91 ? -2.758 7.051 8.776 1.00 96.81 91 LEU A CA 1
ATOM 735 C C . LEU A 1 91 ? -3.050 8.556 8.697 1.00 96.81 91 LEU A C 1
ATOM 737 O O . LEU A 1 91 ? -3.347 9.065 7.619 1.00 96.81 91 LEU A O 1
ATOM 741 N N . ALA A 1 92 ? -2.885 9.275 9.812 1.00 96.50 92 ALA A N 1
ATOM 742 C CA . ALA A 1 92 ? -3.043 10.726 9.858 1.00 96.50 92 ALA A CA 1
ATOM 743 C C . ALA A 1 92 ? -1.997 11.459 8.996 1.00 96.50 92 ALA A C 1
ATOM 745 O O . ALA A 1 92 ? -2.360 12.318 8.198 1.00 96.50 92 ALA A O 1
ATOM 746 N N . GLU A 1 93 ? -0.714 11.092 9.102 1.00 95.81 93 GLU A N 1
ATOM 747 C CA . GLU A 1 93 ? 0.375 11.656 8.283 1.00 95.81 93 GLU A CA 1
ATOM 748 C C . GLU A 1 93 ? 0.157 11.427 6.780 1.00 95.81 93 GLU A C 1
ATOM 750 O O . GLU A 1 93 ? 0.539 12.262 5.964 1.00 95.81 93 GLU A O 1
ATOM 755 N N . GLY A 1 94 ? -0.443 10.294 6.409 1.00 95.00 94 GLY A N 1
ATOM 756 C CA . GLY A 1 94 ? -0.747 9.941 5.023 1.00 95.00 94 GLY A CA 1
ATOM 757 C C . GLY A 1 94 ? -2.081 10.475 4.498 1.00 95.00 94 GLY A C 1
ATOM 758 O O . GLY A 1 94 ? -2.445 10.120 3.379 1.00 95.00 94 GLY A O 1
ATOM 759 N N . ALA A 1 95 ? -2.828 11.260 5.288 1.00 96.12 95 ALA A N 1
ATOM 760 C CA . ALA A 1 95 ? -4.199 11.676 4.975 1.00 96.12 95 ALA A CA 1
ATOM 761 C C . ALA A 1 95 ? -5.098 10.493 4.543 1.00 96.12 95 ALA A C 1
ATOM 763 O O . ALA A 1 95 ? -5.873 10.588 3.589 1.00 96.12 95 ALA A O 1
ATOM 764 N N . ILE A 1 96 ? -4.957 9.356 5.237 1.00 97.56 96 ILE A N 1
ATOM 765 C CA . ILE A 1 96 ? -5.699 8.121 4.977 1.00 97.56 96 ILE A CA 1
ATOM 766 C C . ILE A 1 96 ? -6.928 8.087 5.884 1.00 97.56 96 ILE A C 1
ATOM 768 O O . ILE A 1 96 ? -6.819 7.925 7.100 1.00 97.56 96 ILE A O 1
ATOM 772 N N . THR A 1 97 ? -8.112 8.205 5.291 1.00 97.44 97 THR A N 1
ATOM 773 C CA . THR A 1 97 ? -9.384 8.075 6.000 1.00 97.44 97 THR A CA 1
ATOM 774 C C . THR A 1 97 ? -9.671 6.607 6.308 1.00 97.44 97 THR A C 1
ATOM 776 O O . THR A 1 97 ? -9.716 5.761 5.412 1.00 97.44 97 THR A O 1
ATOM 779 N N . VAL A 1 98 ? -9.879 6.295 7.586 1.00 97.00 98 VAL A N 1
ATOM 780 C CA . VAL A 1 98 ? -10.214 4.938 8.027 1.00 97.00 98 VAL A CA 1
ATOM 781 C C . VAL A 1 98 ? -11.699 4.674 7.809 1.00 97.00 98 VAL A C 1
ATOM 783 O O . VAL A 1 98 ? -12.550 5.441 8.252 1.00 97.00 98 VAL A O 1
ATOM 786 N N . ILE A 1 99 ? -11.995 3.570 7.132 1.00 96.31 99 ILE A N 1
ATOM 787 C CA . ILE A 1 99 ? -13.318 2.958 7.083 1.00 96.31 99 ILE A CA 1
ATOM 788 C C . ILE A 1 99 ? -13.343 1.918 8.200 1.00 96.31 99 ILE A C 1
ATOM 790 O O . ILE A 1 99 ? -12.749 0.846 8.064 1.00 96.31 99 ILE A O 1
ATOM 794 N N . ASP A 1 100 ? -13.983 2.281 9.310 1.00 96.12 100 ASP A N 1
ATOM 795 C CA . ASP A 1 100 ? -13.943 1.518 10.556 1.00 96.12 100 ASP A CA 1
ATOM 796 C C . ASP A 1 100 ? -14.843 0.280 10.499 1.00 96.12 100 ASP A C 1
ATOM 798 O O . ASP A 1 100 ? -16.051 0.359 10.727 1.00 96.12 100 ASP A O 1
ATOM 802 N N . MET A 1 101 ? -14.262 -0.857 10.119 1.00 94.94 101 MET A N 1
ATOM 803 C CA . MET A 1 101 ? -14.913 -2.166 10.166 1.00 94.94 101 MET A CA 1
ATOM 804 C C . MET A 1 101 ? -13.907 -3.305 9.939 1.00 94.94 101 MET A C 1
ATOM 806 O O . MET A 1 101 ? -12.881 -3.111 9.277 1.00 94.94 101 MET A O 1
ATOM 810 N N . PRO A 1 102 ? -14.226 -4.531 10.391 1.00 93.19 102 PRO A N 1
ATOM 811 C CA . PRO A 1 102 ? -13.486 -5.727 10.008 1.00 93.19 102 PRO A CA 1
ATOM 812 C C . PRO A 1 102 ? -13.475 -5.943 8.489 1.00 93.19 102 PRO A C 1
ATOM 814 O O . PRO A 1 102 ? -14.473 -5.718 7.797 1.00 93.19 102 PRO A O 1
ATOM 817 N N . ILE A 1 103 ? -12.358 -6.460 7.968 1.00 92.12 103 ILE A N 1
ATOM 818 C CA . ILE A 1 103 ? -12.175 -6.688 6.526 1.00 92.12 103 ILE A CA 1
ATOM 819 C C . ILE A 1 103 ? -13.223 -7.636 5.926 1.00 92.12 103 ILE A C 1
ATOM 821 O O . ILE A 1 103 ? -13.649 -7.416 4.797 1.00 92.12 103 ILE A O 1
ATOM 825 N N . GLY A 1 104 ? -13.671 -8.650 6.676 1.00 91.75 104 GLY A N 1
ATOM 826 C CA . GLY A 1 104 ? -14.721 -9.570 6.225 1.00 91.75 104 GLY A CA 1
ATOM 827 C C . GLY A 1 104 ? -16.024 -8.837 5.898 1.00 91.75 104 GLY A C 1
ATOM 828 O O . GLY A 1 104 ? -16.586 -9.024 4.821 1.00 91.75 104 GLY A O 1
ATOM 829 N N . ASN A 1 105 ? -16.432 -7.909 6.767 1.00 93.12 105 ASN A N 1
ATOM 830 C CA . ASN A 1 105 ? -17.637 -7.103 6.574 1.00 93.12 105 ASN A CA 1
ATOM 831 C C . ASN A 1 105 ? -17.493 -6.153 5.381 1.00 93.12 105 ASN A C 1
ATOM 833 O O . ASN A 1 105 ? -18.423 -6.003 4.589 1.00 93.12 105 ASN A O 1
ATOM 837 N N . ALA A 1 106 ? -16.321 -5.535 5.214 1.00 92.31 106 ALA A N 1
ATOM 838 C CA . ALA A 1 106 ? -16.066 -4.677 4.061 1.00 92.31 106 ALA A CA 1
ATOM 839 C C . ALA A 1 106 ? -16.050 -5.464 2.744 1.00 92.31 106 ALA A C 1
ATOM 841 O O . ALA A 1 106 ? -16.602 -4.998 1.749 1.00 92.31 106 ALA A O 1
ATOM 842 N N . ALA A 1 107 ? -15.448 -6.657 2.736 1.00 92.06 107 ALA A N 1
ATOM 843 C CA . ALA A 1 107 ? -15.413 -7.532 1.572 1.00 92.06 107 ALA A CA 1
ATOM 844 C C . ALA A 1 107 ? -16.827 -7.953 1.158 1.00 92.06 107 ALA A C 1
ATOM 846 O O . ALA A 1 107 ? -17.165 -7.814 -0.013 1.00 92.06 107 ALA A O 1
ATOM 847 N N . ALA A 1 108 ? -17.662 -8.377 2.113 1.00 92.00 108 ALA A N 1
ATOM 848 C CA . ALA A 1 108 ? -19.058 -8.732 1.867 1.00 92.00 108 ALA A CA 1
ATOM 849 C C . ALA A 1 108 ?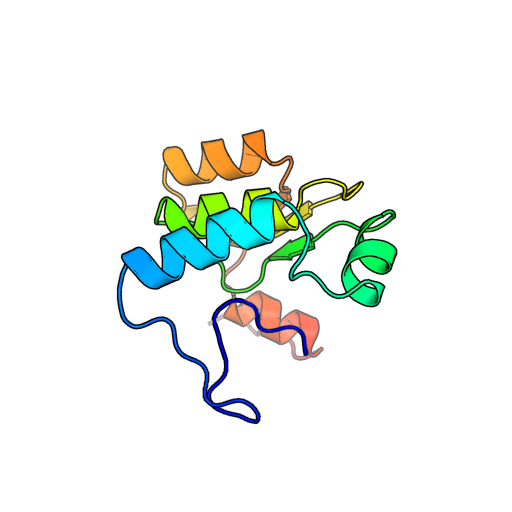 -19.838 -7.565 1.237 1.00 92.00 108 ALA A C 1
ATOM 851 O O . ALA A 1 108 ? -20.418 -7.710 0.159 1.00 92.00 108 ALA A O 1
ATOM 852 N N . ARG A 1 109 ? -19.733 -6.364 1.827 1.00 92.19 109 ARG A N 1
ATOM 853 C CA . ARG A 1 109 ? -20.357 -5.145 1.286 1.00 92.19 109 ARG A CA 1
ATOM 854 C C . ARG A 1 109 ? -19.868 -4.796 -0.122 1.00 92.19 109 ARG A C 1
ATOM 856 O O . ARG A 1 109 ? -20.667 -4.368 -0.947 1.00 92.19 109 ARG A O 1
ATOM 863 N N . LEU A 1 110 ? -18.579 -4.985 -0.416 1.00 87.94 110 LEU A N 1
ATOM 864 C CA . LEU A 1 110 ? -18.003 -4.721 -1.742 1.00 87.94 110 LEU A CA 1
ATOM 865 C C . LEU A 1 110 ? -18.526 -5.671 -2.823 1.00 87.94 110 LEU A C 1
ATOM 867 O O . LEU A 1 110 ? -18.663 -5.253 -3.970 1.00 87.94 110 LEU A O 1
ATOM 871 N N . VAL A 1 111 ? -18.809 -6.930 -2.475 1.00 91.25 111 VAL A N 1
ATOM 872 C CA . VAL A 1 111 ? -19.361 -7.918 -3.418 1.00 91.25 111 VAL A CA 1
ATOM 873 C C . VAL A 1 111 ? -20.893 -7.937 -3.447 1.00 91.25 111 VAL A C 1
ATOM 875 O O . VAL A 1 111 ? -21.470 -8.737 -4.178 1.00 91.25 111 VAL A O 1
ATOM 878 N N . GLY A 1 112 ? -21.555 -7.057 -2.688 1.00 85.81 112 GLY A N 1
ATOM 879 C CA . GLY A 1 112 ? -23.017 -6.964 -2.634 1.00 85.81 112 GLY A CA 1
ATOM 880 C C . GLY A 1 112 ? -23.686 -8.096 -1.854 1.00 85.81 112 GLY A C 1
ATOM 881 O O . GLY A 1 112 ? -24.854 -8.389 -2.090 1.00 85.81 112 GLY A O 1
ATOM 882 N N . VAL A 1 113 ? -22.954 -8.745 -0.946 1.00 77.75 113 VAL A N 1
ATOM 883 C CA . VAL A 1 113 ? -23.501 -9.728 -0.009 1.00 77.75 113 VAL A CA 1
ATOM 884 C C . VAL A 1 113 ? -23.648 -9.026 1.333 1.00 77.75 113 VAL A C 1
ATOM 886 O O . VAL A 1 113 ? -22.670 -8.500 1.868 1.00 77.75 113 VAL A O 1
ATOM 889 N N . ASP A 1 114 ? -24.859 -8.987 1.881 1.00 67.56 114 ASP A N 1
ATOM 890 C CA . ASP A 1 114 ? -25.052 -8.473 3.231 1.00 67.56 114 ASP A CA 1
ATOM 891 C C . ASP A 1 114 ? -24.259 -9.356 4.199 1.00 67.56 114 ASP A C 1
ATOM 893 O O . ASP A 1 114 ? -24.574 -10.529 4.396 1.00 67.56 114 ASP A O 1
ATOM 897 N N . ALA A 1 115 ? -23.202 -8.799 4.796 1.00 57.72 115 ALA A N 1
ATOM 898 C CA . ALA A 1 115 ? -22.620 -9.365 6.004 1.00 57.72 115 ALA A CA 1
ATOM 899 C C . ALA A 1 115 ? -23.642 -9.167 7.124 1.00 57.72 115 ALA A C 1
ATOM 901 O O . ALA A 1 115 ? -23.593 -8.181 7.863 1.00 57.72 115 ALA A O 1
ATOM 902 N N . SER A 1 116 ? -24.616 -10.070 7.194 1.00 52.56 116 SER A N 1
ATOM 903 C CA . SER A 1 116 ? -25.403 -10.286 8.397 1.00 52.56 116 SER A CA 1
ATOM 904 C C . SER A 1 116 ? -24.427 -10.528 9.545 1.00 52.56 116 SER A C 1
ATOM 906 O O . SER A 1 116 ? -23.538 -11.372 9.452 1.00 52.56 116 SER A O 1
ATOM 908 N N . GLN A 1 117 ? -24.546 -9.672 10.554 1.00 43.66 117 GLN A N 1
ATOM 909 C CA . GLN A 1 117 ? -23.720 -9.634 11.750 1.00 43.66 117 GLN A CA 1
ATOM 910 C C . GLN A 1 117 ? -23.874 -10.951 12.521 1.00 43.66 117 GLN A C 1
ATOM 912 O O . GLN A 1 117 ? -24.993 -11.267 12.915 1.00 43.66 117 GLN A O 1
ATOM 917 N N . ASP A 1 118 ? -22.766 -11.657 12.741 1.00 36.31 118 ASP A N 1
ATOM 918 C CA . ASP A 1 118 ? -22.573 -12.599 13.852 1.00 36.31 118 ASP A CA 1
ATOM 919 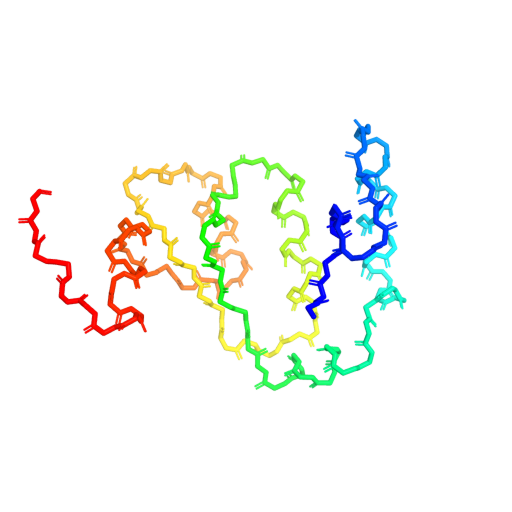C C . ASP A 1 118 ? -21.381 -12.107 14.685 1.00 36.31 118 ASP A C 1
ATOM 921 O O . ASP A 1 118 ? -20.347 -11.734 14.070 1.00 36.31 118 ASP A O 1
#

pLDDT: mean 90.51, std 9.15, range [36.31, 97.56]

Secondary structure (DSSP, 8-state):
---TTEETTTT-EE--SHHHHHHHHHHHHTTTTS-HHHHHHHHT---EE-S----SHHHHHHHHHHHTT----EEEEE-GGG--HHHHHHHHHTTEEEEES-HHHHHHHHTT------

Radius of gyration: 15.57 Å; chains: 1; bounding box: 43×30×35 Å